Protein AF-A6HJ98-F1 (afdb_monomer_lite)

Radius of gyration: 15.96 Å; chains: 1; bounding box: 40×36×45 Å

Secondary structure (DSSP, 8-state):
--------GGGG-GGGGS--SSHHHHHHHHHHHHHHHHHHHHHHT--EEEHHHHHHSTTTEEGGGTEE--HHHHHHHHHHHHHTTSEEESSTTS-EEEE-SS-HHHHHHHHHHHHS---

Organism: Rattus norvegicus (NCBI:txid10116)

Structure (mmCIF, N/CA/C/O backbone):
data_AF-A6HJ98-F1
#
_entry.id   AF-A6HJ98-F1
#
loop_
_atom_site.group_PDB
_atom_site.id
_atom_site.type_symbol
_atom_site.label_atom_id
_atom_site.label_alt_id
_atom_site.label_comp_id
_atom_site.label_asym_id
_atom_site.label_entity_id
_atom_site.label_seq_id
_atom_site.pdbx_PDB_ins_code
_atom_site.Cartn_x
_atom_site.Cartn_y
_atom_site.Cartn_z
_atom_site.occupancy
_atom_sit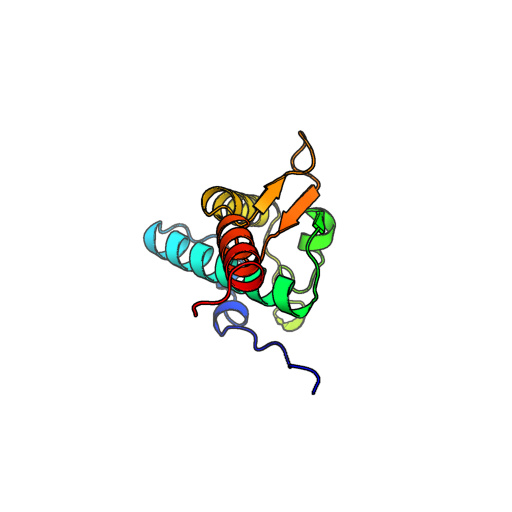e.B_iso_or_equiv
_atom_site.auth_seq_id
_atom_site.auth_comp_id
_atom_site.auth_asym_id
_atom_site.auth_atom_id
_atom_site.pdbx_PDB_model_num
ATOM 1 N N . MET A 1 1 ? 9.767 -6.964 23.685 1.00 38.12 1 MET A N 1
ATOM 2 C CA . MET A 1 1 ? 10.493 -7.342 22.454 1.00 38.12 1 MET A CA 1
ATOM 3 C C . MET A 1 1 ? 10.076 -6.370 21.366 1.00 38.12 1 MET A C 1
ATOM 5 O O . MET A 1 1 ? 8.897 -6.343 21.036 1.00 38.12 1 MET A O 1
ATOM 9 N N . ALA A 1 2 ? 10.977 -5.508 20.892 1.00 42.59 2 ALA A N 1
ATOM 10 C CA . ALA A 1 2 ? 10.683 -4.682 19.725 1.00 42.59 2 ALA A CA 1
ATOM 11 C C . ALA A 1 2 ? 10.488 -5.641 18.545 1.00 42.59 2 ALA A C 1
ATOM 13 O O . ALA A 1 2 ? 11.438 -6.309 18.148 1.00 42.59 2 ALA A O 1
ATOM 14 N N . MET A 1 3 ? 9.253 -5.802 18.065 1.00 51.41 3 MET A N 1
ATOM 15 C CA . MET A 1 3 ? 9.004 -6.624 16.885 1.00 51.41 3 MET A CA 1
ATOM 16 C C . MET A 1 3 ? 9.710 -5.943 15.717 1.00 51.41 3 MET A C 1
ATOM 18 O O . MET A 1 3 ? 9.320 -4.853 15.310 1.00 51.41 3 MET A O 1
ATOM 22 N N . SER A 1 4 ? 10.797 -6.530 15.231 1.00 66.88 4 SER A N 1
ATOM 23 C CA . SER A 1 4 ? 11.451 -6.080 14.011 1.00 66.88 4 SER A CA 1
ATOM 24 C C . SER A 1 4 ? 10.479 -6.284 12.855 1.00 66.88 4 SER A C 1
ATOM 26 O O . SER A 1 4 ? 10.004 -7.396 12.633 1.00 66.88 4 SER A O 1
ATOM 28 N N . PHE A 1 5 ? 10.151 -5.212 12.135 1.00 79.81 5 PHE A N 1
ATOM 29 C CA . PHE A 1 5 ? 9.351 -5.325 10.923 1.00 79.81 5 PHE A CA 1
ATOM 30 C C . PHE A 1 5 ? 10.151 -6.086 9.863 1.00 79.81 5 PHE A C 1
ATOM 32 O O . PHE A 1 5 ? 11.200 -5.612 9.418 1.00 79.81 5 PHE A O 1
ATOM 39 N N . GLU A 1 6 ? 9.669 -7.257 9.457 1.00 86.12 6 GLU A N 1
ATOM 40 C CA . GLU A 1 6 ? 10.261 -7.981 8.339 1.00 86.12 6 GLU A CA 1
ATOM 41 C C . GLU A 1 6 ? 9.726 -7.430 7.020 1.00 86.12 6 GLU A C 1
ATOM 43 O O . GLU A 1 6 ? 8.538 -7.522 6.705 1.00 86.12 6 GLU A O 1
ATOM 48 N N . TRP A 1 7 ? 10.628 -6.844 6.237 1.00 88.56 7 TRP A N 1
ATOM 49 C CA . TRP A 1 7 ? 10.297 -6.361 4.906 1.00 88.56 7 TRP A CA 1
ATOM 50 C C . TRP A 1 7 ? 10.124 -7.541 3.946 1.00 88.56 7 TRP A C 1
ATOM 52 O O . TRP A 1 7 ? 10.988 -8.421 3.898 1.00 88.56 7 TRP A O 1
ATOM 62 N N . PRO A 1 8 ? 9.060 -7.549 3.129 1.00 92.19 8 PRO A N 1
ATOM 63 C CA . PRO A 1 8 ? 8.860 -8.594 2.142 1.00 92.19 8 PRO A CA 1
ATOM 64 C C . PRO A 1 8 ? 9.953 -8.519 1.070 1.00 92.19 8 PRO A C 1
ATOM 66 O O . PRO A 1 8 ? 10.482 -7.444 0.769 1.00 92.19 8 PRO A O 1
ATOM 69 N N . TRP A 1 9 ? 10.284 -9.651 0.447 1.00 90.56 9 TRP A N 1
ATOM 70 C CA . TRP A 1 9 ? 11.344 -9.709 -0.566 1.00 90.56 9 TRP A CA 1
ATOM 71 C C . TRP A 1 9 ? 11.082 -8.758 -1.746 1.00 90.56 9 TRP A C 1
ATOM 73 O O . TRP A 1 9 ? 12.025 -8.203 -2.308 1.00 90.56 9 TRP A O 1
ATOM 83 N N . GLN A 1 10 ? 9.810 -8.496 -2.072 1.00 91.94 10 GLN A N 1
ATOM 84 C CA . GLN A 1 10 ? 9.393 -7.549 -3.107 1.00 91.94 10 GLN A CA 1
ATOM 85 C C . GLN A 1 10 ? 9.899 -6.130 -2.825 1.00 91.94 10 GLN A C 1
ATOM 87 O O . GLN A 1 10 ? 10.278 -5.423 -3.751 1.00 91.94 10 GLN A O 1
ATOM 92 N N . TYR A 1 11 ? 10.003 -5.722 -1.557 1.00 91.25 11 TYR A N 1
ATOM 93 C CA . TYR A 1 11 ? 10.551 -4.413 -1.188 1.00 91.25 11 TYR A CA 1
ATOM 94 C C . TYR A 1 11 ? 12.047 -4.284 -1.527 1.00 91.25 11 TYR A C 1
ATOM 96 O O . TYR A 1 11 ? 12.566 -3.177 -1.669 1.00 91.25 11 TYR A O 1
ATOM 104 N N . ARG A 1 12 ? 12.750 -5.413 -1.691 1.00 91.00 12 ARG A N 1
ATOM 105 C CA . ARG A 1 12 ? 14.146 -5.466 -2.149 1.00 91.00 12 ARG A CA 1
ATOM 106 C C . ARG A 1 12 ? 14.277 -5.515 -3.675 1.00 91.00 12 ARG A C 1
ATOM 108 O O . ARG A 1 12 ? 15.392 -5.459 -4.185 1.00 91.00 12 ARG A O 1
ATOM 115 N N . PHE A 1 13 ? 13.164 -5.632 -4.397 1.00 90.94 13 PHE A N 1
ATOM 116 C CA . PHE A 1 13 ? 13.130 -5.820 -5.840 1.00 90.94 13 PHE A CA 1
ATOM 117 C C . PHE A 1 13 ? 12.891 -4.474 -6.546 1.00 90.94 13 PHE A C 1
ATOM 119 O O . PHE A 1 13 ? 11.796 -3.924 -6.437 1.00 90.94 13 PHE A O 1
ATOM 126 N N . PRO A 1 14 ? 13.863 -3.913 -7.293 1.00 89.25 14 PRO A N 1
ATOM 127 C CA . PRO A 1 14 ? 13.723 -2.573 -7.876 1.00 89.25 14 PRO A CA 1
ATOM 128 C C . PRO A 1 14 ? 12.473 -2.368 -8.756 1.00 89.25 14 PRO A C 1
ATOM 130 O O . PRO A 1 14 ? 11.837 -1.319 -8.619 1.00 89.25 14 PRO A O 1
ATOM 133 N N . PRO A 1 15 ? 12.043 -3.343 -9.590 1.00 90.69 15 PRO A N 1
ATOM 134 C CA . PRO A 1 15 ? 10.815 -3.210 -10.378 1.00 90.69 15 PRO A CA 1
ATOM 135 C C . PRO A 1 15 ? 9.535 -3.093 -9.541 1.00 90.69 15 PRO A C 1
ATOM 137 O O . PRO A 1 15 ? 8.519 -2.638 -10.054 1.00 90.69 15 PRO A O 1
ATOM 140 N N . PHE A 1 16 ? 9.560 -3.447 -8.252 1.00 92.62 16 PHE A N 1
ATOM 141 C CA . PHE A 1 16 ? 8.404 -3.310 -7.363 1.00 92.62 16 PHE A CA 1
ATOM 142 C C . PHE A 1 16 ? 7.976 -1.849 -7.150 1.00 92.62 16 PHE A C 1
ATOM 144 O O . PHE A 1 16 ? 6.791 -1.584 -6.941 1.00 92.62 16 PHE A O 1
ATOM 151 N N . PHE A 1 17 ? 8.914 -0.904 -7.279 1.00 92.06 17 PHE A N 1
ATOM 152 C CA . PHE A 1 17 ? 8.672 0.543 -7.194 1.00 92.06 17 PHE A CA 1
ATOM 153 C C . PHE A 1 17 ? 8.280 1.172 -8.540 1.00 92.06 17 PHE A C 1
ATOM 155 O O . PHE A 1 17 ? 8.186 2.390 -8.651 1.00 92.06 17 PHE A O 1
ATOM 162 N N . THR A 1 18 ? 8.077 0.365 -9.583 1.00 91.44 18 THR A N 1
ATOM 163 C CA . THR A 1 18 ? 7.628 0.823 -10.904 1.00 91.44 18 THR A CA 1
ATOM 164 C C . THR A 1 18 ? 6.348 0.091 -11.271 1.00 91.44 18 THR A C 1
ATOM 166 O O . THR A 1 18 ? 6.294 -1.137 -11.183 1.00 91.44 18 THR A O 1
ATOM 169 N N . LEU A 1 19 ? 5.306 0.819 -11.669 1.00 90.88 19 LEU A N 1
ATOM 170 C CA . LEU A 1 19 ? 4.037 0.207 -12.048 1.00 90.88 19 LEU A CA 1
ATOM 171 C C . LEU A 1 19 ? 4.235 -0.729 -13.245 1.00 90.88 19 LEU A C 1
ATOM 173 O O . LEU A 1 19 ? 4.722 -0.313 -14.296 1.00 90.88 19 LEU A O 1
ATOM 177 N N . GLN A 1 20 ? 3.872 -1.999 -13.081 1.00 91.75 20 GLN A N 1
ATOM 178 C CA . GLN A 1 20 ? 4.068 -2.993 -14.132 1.00 91.75 20 GLN A CA 1
ATOM 179 C C . GLN A 1 20 ? 3.028 -2.814 -15.257 1.00 91.75 20 GLN A C 1
ATOM 181 O O . GLN A 1 20 ? 1.846 -2.616 -14.961 1.00 91.75 20 GLN A O 1
ATOM 186 N N . PRO A 1 21 ? 3.427 -2.900 -16.543 1.00 92.62 21 PRO A N 1
ATOM 187 C CA . PRO A 1 21 ? 2.506 -2.724 -17.669 1.00 92.62 21 PRO A CA 1
ATOM 188 C C . PRO A 1 21 ? 1.569 -3.926 -17.850 1.00 92.62 21 PRO A C 1
ATOM 190 O O . PRO A 1 21 ? 0.420 -3.771 -18.253 1.00 92.62 21 PRO A O 1
ATOM 193 N N . ASN A 1 22 ? 2.050 -5.130 -17.526 1.00 94.75 22 ASN A N 1
ATOM 194 C CA . ASN A 1 22 ? 1.258 -6.351 -17.587 1.00 94.75 22 ASN A CA 1
ATOM 195 C C . ASN A 1 22 ? 0.209 -6.361 -16.460 1.00 94.75 22 ASN A C 1
ATOM 197 O O . ASN A 1 22 ? 0.550 -6.174 -15.291 1.00 94.75 22 ASN A O 1
ATOM 201 N N . VAL A 1 23 ? -1.056 -6.610 -16.814 1.00 92.88 23 VAL A N 1
ATOM 202 C CA . VAL A 1 23 ? -2.197 -6.570 -15.888 1.00 92.88 23 VAL A CA 1
ATOM 203 C C . VAL A 1 23 ? -2.080 -7.612 -14.774 1.00 92.88 23 VAL A C 1
ATOM 205 O O . VAL A 1 23 ? -2.275 -7.255 -13.612 1.00 92.88 23 VAL A O 1
ATOM 208 N N . ASP A 1 24 ? -1.709 -8.854 -15.086 1.00 94.25 24 ASP A N 1
ATOM 209 C CA . ASP A 1 24 ? -1.557 -9.930 -14.098 1.00 94.25 24 ASP A CA 1
ATOM 210 C C . ASP A 1 24 ? -0.435 -9.617 -13.103 1.00 94.25 24 ASP A C 1
ATOM 212 O O . ASP A 1 24 ? -0.590 -9.753 -11.884 1.00 94.25 24 ASP A O 1
ATOM 216 N N . THR A 1 25 ? 0.705 -9.140 -13.609 1.00 93.88 25 THR A N 1
ATOM 217 C CA . THR A 1 25 ? 1.840 -8.741 -12.767 1.00 93.88 25 THR A CA 1
ATOM 218 C C . THR A 1 25 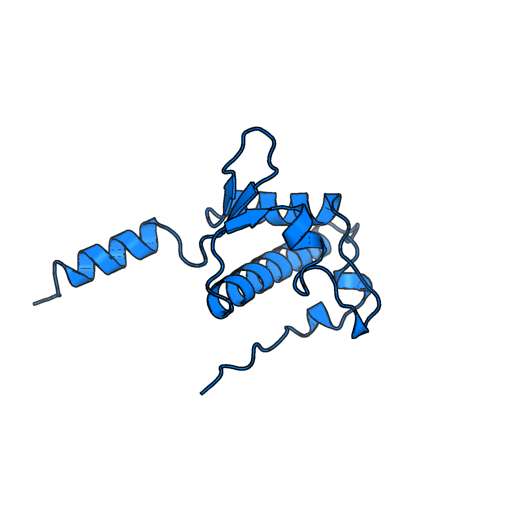? 1.486 -7.527 -11.915 1.00 93.88 25 THR A C 1
ATOM 220 O O . THR A 1 25 ? 1.816 -7.492 -10.728 1.00 93.88 25 THR A O 1
ATOM 223 N N . ARG A 1 26 ? 0.766 -6.552 -12.481 1.00 93.62 26 ARG A N 1
ATOM 224 C 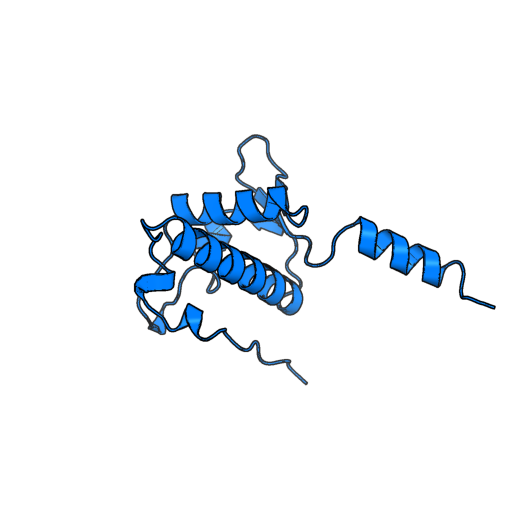CA . ARG A 1 26 ? 0.294 -5.363 -11.766 1.00 93.62 26 ARG A CA 1
ATOM 225 C C . ARG A 1 26 ? -0.671 -5.730 -10.645 1.00 93.62 26 ARG A C 1
ATOM 227 O O . ARG A 1 26 ? -0.534 -5.203 -9.548 1.00 93.62 26 ARG A O 1
ATOM 234 N N . GLN A 1 27 ? -1.599 -6.660 -10.862 1.00 93.38 27 GLN A N 1
ATOM 235 C CA . GLN A 1 27 ? -2.493 -7.133 -9.799 1.00 93.38 27 GLN A CA 1
ATOM 236 C C . GLN A 1 27 ? -1.713 -7.773 -8.644 1.00 93.38 27 GLN A C 1
ATOM 238 O O . GLN A 1 27 ? -1.952 -7.443 -7.481 1.00 93.38 27 GLN A O 1
ATOM 243 N N . LYS A 1 28 ? -0.729 -8.629 -8.949 1.00 93.94 28 LYS A N 1
ATOM 244 C CA . LYS A 1 28 ? 0.152 -9.232 -7.932 1.00 93.94 28 LYS A CA 1
ATOM 245 C C . LYS A 1 28 ? 0.970 -8.174 -7.186 1.00 93.94 28 LYS A C 1
ATOM 247 O O . LYS A 1 28 ? 1.088 -8.238 -5.964 1.00 93.94 28 LYS A O 1
ATOM 252 N N . GLN A 1 29 ? 1.491 -7.182 -7.907 1.00 93.94 29 GLN A N 1
ATOM 253 C CA . GLN A 1 29 ? 2.213 -6.045 -7.337 1.00 93.94 29 GLN A CA 1
ATOM 254 C C . GLN A 1 29 ? 1.324 -5.246 -6.373 1.00 93.94 29 GLN A C 1
ATOM 256 O O . GLN A 1 29 ? 1.726 -5.001 -5.238 1.00 93.94 29 GLN A O 1
ATOM 261 N N . LEU A 1 30 ? 0.110 -4.880 -6.789 1.00 93.75 30 LEU A N 1
ATOM 262 C CA . LEU A 1 30 ? -0.842 -4.126 -5.968 1.00 93.75 30 LEU A CA 1
ATOM 263 C C . LEU A 1 30 ? -1.284 -4.921 -4.735 1.00 93.75 30 LEU A C 1
ATOM 265 O O . LEU A 1 30 ? -1.378 -4.361 -3.644 1.00 93.75 30 LEU A O 1
ATOM 269 N N . ALA A 1 31 ? -1.494 -6.233 -4.869 1.00 93.31 31 ALA A N 1
ATOM 270 C CA . ALA A 1 31 ? -1.801 -7.101 -3.736 1.00 93.31 31 ALA A CA 1
ATOM 271 C C . ALA A 1 31 ? -0.658 -7.134 -2.707 1.00 93.31 31 ALA A C 1
ATOM 273 O O . ALA A 1 31 ? -0.916 -7.013 -1.506 1.00 93.31 31 ALA A O 1
ATOM 274 N N . ALA A 1 32 ? 0.592 -7.234 -3.169 1.00 94.31 32 ALA A N 1
ATOM 275 C CA . ALA A 1 32 ? 1.769 -7.178 -2.306 1.00 94.31 32 ALA A CA 1
ATOM 276 C C . ALA A 1 32 ? 1.916 -5.806 -1.625 1.00 94.31 32 ALA A C 1
ATOM 278 O O . ALA A 1 32 ? 2.166 -5.757 -0.421 1.00 94.31 32 ALA A O 1
ATOM 279 N N . TRP A 1 33 ? 1.679 -4.705 -2.347 1.00 94.50 33 TRP A N 1
ATOM 280 C CA . TRP A 1 33 ? 1.642 -3.359 -1.765 1.00 94.50 33 TRP A CA 1
ATOM 281 C C . TRP A 1 33 ? 0.569 -3.225 -0.687 1.00 94.50 33 TRP A C 1
ATOM 283 O O . TRP A 1 33 ? 0.875 -2.773 0.410 1.00 94.50 33 TRP A O 1
ATOM 293 N N . CYS A 1 34 ? -0.659 -3.680 -0.949 1.00 92.69 34 CYS A N 1
ATOM 294 C CA . CYS A 1 34 ? -1.732 -3.658 0.047 1.00 92.69 34 CYS A CA 1
ATOM 295 C C . CYS A 1 34 ? -1.314 -4.387 1.332 1.00 92.69 34 CYS A C 1
ATOM 297 O O . CYS A 1 34 ? -1.484 -3.860 2.428 1.00 92.69 34 CYS A O 1
ATOM 299 N N . SER A 1 35 ? -0.742 -5.590 1.205 1.00 92.00 35 SER A N 1
ATOM 300 C CA . SER A 1 35 ? -0.289 -6.365 2.364 1.00 92.00 35 SER A CA 1
ATOM 301 C C . SER A 1 35 ? 0.843 -5.669 3.121 1.00 92.00 35 SER A C 1
ATOM 303 O O . SER A 1 35 ? 0.849 -5.682 4.350 1.00 92.00 35 SER A O 1
ATOM 305 N N . LEU A 1 36 ? 1.794 -5.067 2.402 1.00 92.62 36 LEU A N 1
ATOM 306 C CA . LEU A 1 36 ? 2.916 -4.337 2.988 1.00 92.62 36 LEU A CA 1
ATOM 307 C C . LEU A 1 36 ? 2.429 -3.126 3.792 1.00 92.62 36 LEU A C 1
ATOM 309 O O . LEU A 1 36 ? 2.812 -2.967 4.950 1.00 92.62 36 LEU A O 1
ATOM 313 N N . VAL A 1 37 ? 1.545 -2.321 3.200 1.00 91.56 37 VAL A N 1
ATOM 314 C CA . VAL A 1 37 ? 0.959 -1.131 3.828 1.00 91.56 37 VAL A CA 1
ATOM 315 C C . VAL A 1 37 ? 0.232 -1.502 5.123 1.00 91.56 37 VAL A C 1
ATOM 317 O O . VAL A 1 37 ? 0.501 -0.912 6.166 1.00 91.56 37 VAL A O 1
ATOM 320 N N . LEU A 1 38 ? -0.630 -2.524 5.098 1.00 90.00 38 LEU A N 1
ATOM 321 C CA . LEU A 1 38 ? -1.388 -2.944 6.284 1.00 90.00 38 LEU A CA 1
ATOM 322 C C . LEU A 1 38 ? -0.479 -3.449 7.410 1.00 90.00 38 LEU A C 1
ATOM 324 O O . LEU A 1 38 ? -0.667 -3.075 8.571 1.00 90.00 38 LEU A O 1
ATOM 328 N N . SER A 1 39 ? 0.525 -4.266 7.080 1.00 89.69 39 SER A N 1
ATOM 329 C CA . SER A 1 39 ? 1.495 -4.762 8.061 1.00 89.69 39 SER A CA 1
ATOM 330 C C . SER A 1 39 ? 2.331 -3.629 8.659 1.00 89.69 39 SER A C 1
ATOM 332 O O . SER A 1 39 ? 2.567 -3.619 9.869 1.00 89.69 39 SER A O 1
ATOM 334 N N . PHE A 1 40 ? 2.744 -2.657 7.841 1.00 89.94 40 PHE A N 1
ATOM 335 C CA . PHE A 1 40 ? 3.513 -1.498 8.291 1.00 89.94 40 PHE A CA 1
ATOM 336 C C . PHE A 1 40 ? 2.685 -0.607 9.229 1.00 89.94 40 PHE A C 1
ATOM 338 O O . PHE A 1 40 ? 3.117 -0.317 10.347 1.00 89.94 40 PHE A O 1
ATOM 345 N N . CYS A 1 41 ? 1.457 -0.253 8.835 1.00 88.50 41 CYS A N 1
ATOM 346 C CA . CYS A 1 41 ? 0.538 0.535 9.661 1.00 88.50 41 CYS A CA 1
ATOM 347 C C . CYS A 1 41 ? 0.218 -0.154 10.994 1.00 88.50 41 CYS A C 1
ATOM 349 O O . CYS A 1 41 ? 0.189 0.500 12.039 1.00 88.50 41 CYS A O 1
ATOM 351 N N . ARG A 1 42 ? 0.045 -1.485 10.987 1.00 86.81 42 ARG A N 1
ATOM 352 C CA . ARG A 1 42 ? -0.168 -2.278 12.207 1.00 86.81 42 ARG A CA 1
ATOM 353 C C . ARG A 1 42 ? 1.004 -2.159 13.180 1.00 86.81 42 ARG A C 1
ATOM 355 O O . ARG A 1 42 ? 0.775 -2.029 14.381 1.00 86.81 42 ARG A O 1
ATOM 362 N N . LEU A 1 43 ? 2.239 -2.220 12.684 1.00 86.69 43 LEU A N 1
ATOM 363 C CA . LEU A 1 43 ? 3.429 -2.163 13.533 1.00 86.69 43 LEU A CA 1
ATOM 364 C C . LEU A 1 43 ? 3.678 -0.758 14.083 1.00 86.69 43 LEU A C 1
ATOM 366 O O . LEU A 1 43 ? 3.948 -0.602 15.273 1.00 86.69 43 LEU A O 1
ATOM 370 N N . HIS A 1 44 ? 3.540 0.262 13.238 1.00 84.62 44 HIS A N 1
ATOM 371 C CA . HIS A 1 44 ? 3.764 1.654 13.625 1.00 84.62 44 HIS A CA 1
ATOM 372 C C . HIS A 1 44 ? 2.589 2.272 14.401 1.00 84.62 44 HIS A C 1
ATOM 374 O O . HIS A 1 44 ? 2.713 3.393 14.885 1.00 84.62 44 HIS A O 1
ATOM 380 N N . LYS A 1 45 ? 1.462 1.554 14.543 1.00 81.88 45 LYS A N 1
ATOM 381 C CA . LYS A 1 45 ? 0.204 2.045 15.142 1.00 81.88 45 LYS A CA 1
ATOM 382 C C . LYS A 1 45 ? -0.292 3.353 14.510 1.00 81.88 45 LYS A C 1
ATOM 384 O O . LYS A 1 45 ? -0.983 4.136 15.154 1.00 81.88 45 LYS A O 1
ATOM 389 N N . GLN A 1 46 ? 0.066 3.584 13.250 1.00 81.38 46 GLN A N 1
ATOM 390 C CA . GLN A 1 46 ? -0.336 4.759 12.490 1.00 81.38 46 GLN A CA 1
ATOM 391 C C . GLN A 1 46 ? -1.582 4.411 11.687 1.00 81.38 46 GLN A C 1
ATOM 393 O O . GLN A 1 46 ? -1.533 3.580 10.779 1.00 81.38 46 GLN A O 1
ATOM 398 N N . SER A 1 47 ? -2.698 5.033 12.051 1.00 83.12 47 SER A N 1
ATOM 399 C CA . SER A 1 47 ? -3.977 4.866 11.367 1.00 83.12 47 SER A CA 1
ATOM 400 C C . SER A 1 47 ? -4.258 5.985 10.375 1.00 83.12 47 SER A C 1
ATOM 402 O O . SER A 1 47 ? -4.935 5.731 9.399 1.00 83.12 47 SER A O 1
ATOM 404 N N . SER A 1 48 ? -3.749 7.200 10.564 1.00 87.50 48 SER A N 1
ATOM 405 C CA . SER A 1 48 ? -4.016 8.339 9.675 1.00 87.50 48 SER A CA 1
ATOM 406 C C . SER A 1 48 ? -2.721 8.953 9.162 1.00 87.50 48 SER A C 1
ATOM 408 O O . SER A 1 48 ? -1.790 9.135 9.946 1.00 87.50 48 SER A O 1
ATOM 410 N N . MET A 1 49 ? -2.669 9.290 7.875 1.00 89.88 49 MET A N 1
ATOM 411 C CA . MET A 1 49 ? -1.559 10.039 7.274 1.00 89.88 49 MET A CA 1
ATOM 412 C C . MET A 1 49 ? -2.005 10.741 5.987 1.00 89.88 49 MET A C 1
ATOM 414 O O . MET A 1 49 ? -3.042 10.409 5.400 1.00 89.88 49 MET A O 1
ATOM 418 N N . THR A 1 50 ? -1.214 11.706 5.537 1.00 90.38 50 THR A N 1
ATOM 419 C CA . THR A 1 50 ? -1.393 12.349 4.231 1.00 90.38 50 THR A CA 1
ATOM 420 C C . THR A 1 50 ? -0.629 11.615 3.129 1.00 90.38 50 THR A C 1
ATOM 422 O O . THR A 1 50 ? 0.341 10.897 3.380 1.00 90.38 50 THR A O 1
ATOM 425 N N . VAL A 1 51 ? -1.034 11.809 1.870 1.00 89.19 51 VAL A N 1
ATOM 426 C CA . VAL A 1 51 ? -0.330 11.238 0.704 1.00 89.19 51 VAL A CA 1
ATOM 427 C C . VAL A 1 51 ? 1.119 11.731 0.623 1.00 89.19 51 VAL A C 1
ATOM 429 O O . VAL A 1 51 ? 2.004 10.956 0.267 1.00 89.19 51 VAL A O 1
ATOM 432 N N . MET A 1 52 ? 1.381 12.988 0.995 1.00 88.06 52 MET A N 1
ATOM 433 C CA . MET A 1 52 ? 2.734 13.555 0.996 1.00 88.06 52 MET A CA 1
ATOM 434 C C . MET A 1 52 ? 3.617 12.925 2.079 1.00 88.06 52 MET A C 1
ATOM 436 O O . MET A 1 52 ? 4.738 12.514 1.787 1.00 88.06 52 MET A O 1
ATOM 440 N N . GLU A 1 53 ? 3.104 12.774 3.303 1.00 89.12 53 GLU A N 1
ATOM 441 C CA . GLU A 1 53 ? 3.827 12.079 4.379 1.00 89.12 53 GLU A CA 1
ATOM 442 C C . GLU A 1 53 ? 4.091 10.614 4.024 1.00 89.12 53 GLU A C 1
ATOM 444 O O . GLU A 1 53 ? 5.177 10.091 4.275 1.00 89.12 53 GLU A O 1
ATOM 449 N N . ALA A 1 54 ? 3.119 9.948 3.395 1.00 88.31 54 ALA A N 1
ATOM 450 C CA . ALA A 1 54 ? 3.277 8.577 2.939 1.00 88.31 54 ALA A CA 1
ATOM 451 C C . ALA A 1 54 ? 4.381 8.461 1.876 1.00 88.31 54 ALA A C 1
ATOM 453 O O . ALA A 1 54 ? 5.180 7.529 1.925 1.00 88.31 54 ALA A O 1
ATOM 454 N N . GLN A 1 55 ? 4.463 9.405 0.937 1.00 89.38 55 GLN A N 1
ATOM 455 C CA . GLN A 1 55 ? 5.482 9.396 -0.113 1.00 89.38 55 GLN A CA 1
ATOM 456 C C . GLN A 1 55 ? 6.909 9.480 0.449 1.00 89.38 55 GLN A C 1
ATOM 458 O O . GLN A 1 55 ? 7.797 8.781 -0.039 1.00 89.38 55 GLN A O 1
ATOM 463 N N . GLU A 1 56 ? 7.125 10.307 1.472 1.00 88.50 56 GLU A N 1
ATOM 464 C CA . GLU A 1 56 ? 8.434 10.458 2.120 1.00 88.50 56 GLU A CA 1
ATOM 465 C C . GLU A 1 56 ? 8.722 9.350 3.150 1.00 88.50 56 GLU A C 1
ATOM 467 O O . GLU A 1 56 ? 9.868 9.144 3.556 1.00 88.50 56 GLU A O 1
ATOM 472 N N . SER A 1 57 ? 7.699 8.589 3.546 1.00 88.69 57 SER A N 1
ATOM 473 C CA . SER A 1 57 ? 7.829 7.459 4.463 1.00 88.69 57 SER A CA 1
ATOM 474 C C . SER A 1 57 ? 8.683 6.330 3.868 1.00 88.69 57 SER A C 1
ATOM 476 O O . SER A 1 57 ? 8.597 6.044 2.665 1.00 88.69 57 SER A O 1
ATOM 478 N N . PRO A 1 58 ? 9.432 5.577 4.706 1.00 90.19 58 PRO A N 1
ATOM 479 C CA . PRO A 1 58 ? 10.135 4.370 4.269 1.00 90.19 58 PRO A CA 1
ATOM 480 C C . PRO A 1 58 ? 9.212 3.328 3.621 1.00 90.19 58 PRO A C 1
ATOM 482 O O . PRO A 1 58 ? 9.686 2.431 2.930 1.00 90.19 58 PRO A O 1
ATOM 485 N N . LEU A 1 59 ? 7.895 3.436 3.813 1.00 89.62 59 LEU A N 1
ATOM 486 C CA . LEU A 1 59 ? 6.908 2.583 3.164 1.00 89.62 59 LEU A CA 1
ATOM 487 C C . LEU A 1 59 ? 6.989 2.651 1.629 1.00 89.62 59 LEU A C 1
ATOM 489 O O . LEU A 1 59 ? 7.063 1.608 0.983 1.00 89.62 59 LEU A O 1
ATOM 493 N N . PHE A 1 60 ? 7.012 3.857 1.053 1.00 92.06 60 PHE A N 1
ATOM 494 C CA . PHE A 1 60 ? 7.035 4.070 -0.401 1.00 92.06 60 PHE A CA 1
ATOM 495 C C . PHE A 1 60 ? 8.391 4.567 -0.923 1.00 92.06 60 PHE A C 1
ATOM 497 O O . PHE A 1 60 ? 8.624 4.532 -2.135 1.00 92.06 60 PHE A O 1
ATOM 504 N N . ASN A 1 61 ? 9.302 4.960 -0.029 1.00 92.12 61 ASN A N 1
ATOM 505 C CA . ASN A 1 61 ? 10.657 5.392 -0.352 1.00 92.12 61 ASN A CA 1
ATOM 506 C C . ASN A 1 61 ? 11.708 4.448 0.249 1.00 92.12 61 ASN A C 1
ATOM 508 O O . ASN A 1 61 ? 11.988 4.466 1.448 1.00 92.12 61 ASN A O 1
ATOM 512 N N . ASN A 1 62 ? 12.343 3.640 -0.598 1.00 91.81 62 ASN A N 1
ATOM 513 C CA . ASN A 1 62 ? 13.473 2.815 -0.200 1.00 91.81 62 ASN A CA 1
ATOM 514 C C . ASN A 1 62 ? 14.793 3.528 -0.512 1.00 91.81 62 ASN A C 1
ATOM 516 O O . ASN A 1 62 ? 15.361 3.391 -1.601 1.00 91.81 62 ASN A O 1
ATOM 520 N N . VAL A 1 63 ? 15.319 4.231 0.493 1.00 88.88 63 VAL A N 1
ATOM 521 C CA . VAL A 1 63 ? 16.589 4.971 0.409 1.00 88.88 63 VAL A CA 1
ATOM 522 C C . VAL A 1 63 ? 17.776 4.049 0.100 1.00 88.88 63 VAL A C 1
ATOM 524 O O . VAL A 1 63 ? 18.668 4.432 -0.650 1.00 88.88 63 VAL A O 1
ATOM 527 N N . LYS A 1 64 ? 17.773 2.803 0.602 1.00 87.88 64 LYS A N 1
ATOM 528 C CA . LYS A 1 64 ? 18.864 1.836 0.365 1.00 87.88 64 LYS A CA 1
ATOM 529 C C . LYS A 1 64 ? 18.937 1.373 -1.090 1.00 87.88 64 LYS A C 1
ATOM 531 O O . LYS A 1 64 ? 20.024 1.084 -1.574 1.00 87.88 64 LYS A O 1
ATOM 536 N N . LEU A 1 65 ? 17.795 1.289 -1.773 1.00 87.94 65 LEU A N 1
ATOM 537 C CA . LEU A 1 65 ? 17.728 0.960 -3.202 1.00 87.94 65 LEU A CA 1
ATOM 538 C C . LEU A 1 65 ? 17.707 2.195 -4.104 1.00 87.94 65 LEU A C 1
ATOM 540 O O . LEU A 1 65 ? 17.710 2.034 -5.322 1.00 87.94 65 LEU A O 1
ATOM 544 N N . GLN A 1 66 ? 17.635 3.400 -3.527 1.00 89.31 66 GLN A N 1
ATOM 545 C CA . GLN A 1 66 ? 17.405 4.652 -4.252 1.00 89.31 66 GLN A CA 1
ATOM 546 C C . GLN A 1 66 ? 16.161 4.579 -5.154 1.00 89.31 66 GLN A C 1
ATOM 548 O O . GLN A 1 66 ? 16.151 5.054 -6.292 1.00 89.31 66 GLN A O 1
ATOM 553 N N . ARG A 1 67 ? 15.094 3.940 -4.660 1.00 91.56 67 ARG A N 1
ATOM 554 C CA . ARG A 1 67 ? 13.829 3.781 -5.386 1.00 91.56 67 ARG A CA 1
ATOM 555 C C . ARG A 1 67 ? 12.674 4.326 -4.565 1.00 91.56 67 ARG A C 1
ATOM 557 O O . ARG A 1 67 ? 12.538 4.005 -3.390 1.00 91.56 67 ARG A O 1
ATOM 564 N N . LYS A 1 68 ? 11.822 5.108 -5.225 1.00 92.69 68 LYS A N 1
ATOM 565 C CA . LYS A 1 68 ? 10.595 5.672 -4.664 1.00 92.69 68 LYS A CA 1
ATOM 566 C C . LYS A 1 68 ? 9.416 5.367 -5.575 1.00 92.69 68 LYS A C 1
ATOM 568 O O . LYS A 1 68 ? 9.566 5.414 -6.798 1.00 92.69 68 LYS A O 1
ATOM 573 N N . LEU A 1 69 ? 8.269 5.050 -4.985 1.00 92.25 69 LEU A N 1
ATOM 574 C CA . LEU A 1 69 ? 7.026 4.884 -5.728 1.00 92.25 69 LEU A CA 1
ATOM 575 C C . LEU A 1 69 ? 6.490 6.283 -6.100 1.00 92.25 69 LEU A C 1
ATOM 577 O O . LEU A 1 69 ? 6.404 7.142 -5.221 1.00 92.25 69 LEU A O 1
ATOM 581 N N . PRO A 1 70 ? 6.148 6.558 -7.371 1.00 92.31 70 PRO A N 1
ATOM 582 C CA . PRO A 1 70 ? 5.585 7.851 -7.753 1.00 92.31 70 PRO A CA 1
ATOM 583 C C . PRO A 1 70 ? 4.180 8.038 -7.165 1.00 92.31 70 PRO A C 1
ATOM 585 O O . PRO A 1 70 ? 3.438 7.067 -6.996 1.00 92.31 70 PRO A O 1
ATOM 588 N N . VAL A 1 71 ? 3.790 9.292 -6.915 1.00 90.81 71 VAL A N 1
ATOM 589 C CA . VAL A 1 71 ? 2.504 9.649 -6.288 1.00 90.81 71 VAL A CA 1
ATOM 590 C C . VAL A 1 71 ? 1.292 9.043 -6.999 1.00 90.81 71 VAL A C 1
ATOM 592 O O . VAL A 1 71 ? 0.379 8.548 -6.346 1.00 90.81 71 VAL A O 1
ATOM 595 N N . GLU A 1 72 ? 1.313 8.985 -8.330 1.00 90.88 72 GLU A N 1
ATOM 596 C CA . GLU A 1 72 ? 0.243 8.381 -9.132 1.00 90.88 72 GLU A CA 1
ATOM 597 C C . GLU A 1 72 ? 0.066 6.891 -8.808 1.00 90.88 72 GLU A C 1
ATOM 599 O O . GLU A 1 72 ? -1.046 6.404 -8.623 1.00 90.88 72 GLU A O 1
ATOM 604 N N . SER A 1 73 ? 1.177 6.163 -8.662 1.00 91.69 73 SER A N 1
ATOM 605 C CA . SER A 1 73 ? 1.154 4.749 -8.275 1.00 91.69 73 SER A CA 1
ATOM 606 C C . SER A 1 73 ? 0.722 4.565 -6.821 1.00 91.69 73 SER A C 1
ATOM 608 O O . SER A 1 73 ? -0.003 3.616 -6.526 1.00 91.69 73 SER A O 1
ATOM 610 N N . ILE A 1 74 ? 1.111 5.480 -5.925 1.00 92.12 74 ILE A N 1
ATOM 611 C CA . ILE A 1 74 ? 0.641 5.483 -4.532 1.00 92.12 74 ILE A CA 1
ATOM 612 C C . ILE A 1 74 ? -0.884 5.639 -4.505 1.00 92.12 74 ILE A C 1
ATOM 614 O O . ILE A 1 74 ? -1.562 4.850 -3.852 1.00 92.12 74 ILE A O 1
ATOM 618 N N . GLN A 1 75 ? -1.445 6.587 -5.259 1.00 91.38 75 GLN A N 1
ATOM 619 C CA . GLN A 1 75 ? -2.896 6.781 -5.335 1.00 91.38 75 GLN A CA 1
ATOM 620 C C . GLN A 1 75 ? -3.628 5.532 -5.837 1.00 91.38 75 GLN A C 1
ATOM 622 O O . GLN A 1 75 ? -4.675 5.189 -5.289 1.00 91.38 75 GLN A O 1
ATOM 627 N N . ILE A 1 76 ? -3.067 4.809 -6.812 1.00 92.94 76 ILE A N 1
ATOM 628 C CA . ILE A 1 76 ? -3.628 3.529 -7.275 1.00 92.94 76 ILE A CA 1
ATOM 629 C C . ILE A 1 76 ? -3.634 2.497 -6.138 1.00 92.94 76 ILE A C 1
ATOM 631 O O . ILE A 1 76 ? -4.647 1.837 -5.919 1.00 92.94 76 ILE A O 1
ATOM 635 N N . VAL A 1 77 ? -2.537 2.370 -5.383 1.00 93.38 77 VAL A N 1
ATOM 636 C CA . VAL A 1 77 ? -2.463 1.458 -4.226 1.00 93.38 77 VAL A CA 1
ATOM 637 C C . VAL A 1 77 ? -3.494 1.830 -3.154 1.00 93.38 77 VAL A C 1
ATOM 639 O O . VAL A 1 77 ? -4.175 0.947 -2.631 1.00 93.38 77 VAL A O 1
ATOM 642 N N . LEU A 1 78 ? -3.637 3.120 -2.835 1.00 92.19 78 LEU A N 1
ATOM 643 C CA . LEU A 1 78 ? -4.607 3.602 -1.845 1.00 92.19 78 LEU A CA 1
ATOM 644 C C . LEU A 1 78 ? -6.051 3.364 -2.303 1.00 92.19 78 LEU A C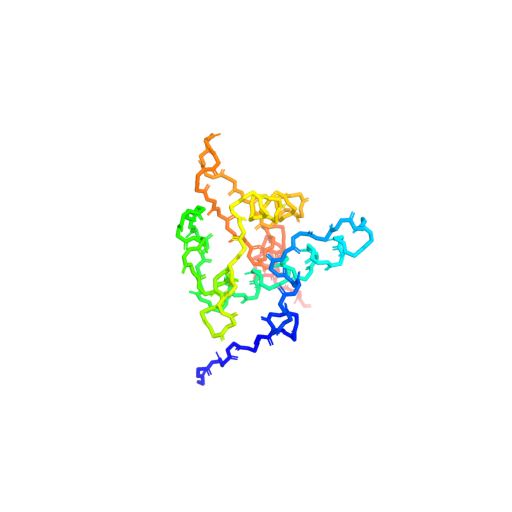 1
ATOM 646 O O . LEU A 1 78 ? -6.895 2.960 -1.505 1.00 92.19 78 LEU A O 1
ATOM 650 N N . GLU A 1 79 ? -6.338 3.541 -3.591 1.00 92.25 79 GLU A N 1
ATOM 651 C CA . GLU A 1 79 ? -7.654 3.249 -4.160 1.00 92.25 79 GLU A CA 1
ATOM 652 C C . GLU A 1 79 ? -7.974 1.745 -4.116 1.00 92.25 79 GLU A C 1
ATOM 654 O O . GLU A 1 79 ? -9.100 1.363 -3.797 1.00 92.25 79 GLU A O 1
ATOM 659 N N . GLU A 1 80 ? -6.992 0.870 -4.348 1.00 93.38 80 GLU A N 1
ATOM 660 C CA . GLU A 1 80 ? -7.165 -0.577 -4.160 1.00 93.38 80 GLU A CA 1
ATOM 661 C C . GLU A 1 80 ? -7.408 -0.949 -2.690 1.00 93.38 80 GLU A C 1
ATOM 663 O O . GLU A 1 80 ? -8.262 -1.790 -2.395 1.00 93.38 80 GLU A O 1
ATOM 668 N N . LEU A 1 81 ? -6.725 -0.298 -1.744 1.00 91.81 81 LEU A N 1
ATOM 669 C CA . LEU A 1 81 ? -6.998 -0.466 -0.312 1.00 91.81 81 LEU A CA 1
ATOM 670 C C . LEU A 1 81 ? -8.411 -0.003 0.063 1.00 91.81 81 LEU A C 1
ATOM 672 O O . LEU A 1 81 ? -9.080 -0.679 0.850 1.00 91.81 81 LEU A O 1
ATOM 676 N N . ARG A 1 82 ? -8.885 1.094 -0.541 1.00 91.56 82 ARG A N 1
ATOM 677 C CA . ARG A 1 82 ? -10.249 1.606 -0.365 1.00 91.56 82 ARG A CA 1
ATOM 678 C C . ARG A 1 82 ? -11.283 0.603 -0.866 1.00 91.56 82 ARG A C 1
ATOM 680 O O . ARG A 1 82 ? -12.225 0.290 -0.145 1.00 91.56 82 ARG A O 1
ATOM 687 N N . LYS A 1 83 ? -11.089 0.034 -2.063 1.00 91.12 83 LYS A N 1
ATOM 688 C CA . LYS A 1 83 ? -11.966 -1.018 -2.617 1.00 91.12 83 LYS A CA 1
ATOM 689 C C . LYS A 1 83 ? -12.025 -2.263 -1.732 1.00 91.12 83 LYS A C 1
ATOM 691 O O . LYS A 1 83 ? -13.063 -2.910 -1.662 1.00 91.12 83 LYS A O 1
ATOM 696 N N . LYS A 1 84 ? -10.928 -2.592 -1.043 1.00 88.38 84 LYS A N 1
ATOM 697 C CA . LYS A 1 84 ? -10.874 -3.698 -0.074 1.00 88.38 84 LYS A CA 1
ATOM 698 C C . LYS A 1 84 ? -11.505 -3.369 1.287 1.00 88.38 84 LYS A C 1
ATOM 700 O O . LYS A 1 84 ? -11.592 -4.266 2.122 1.00 88.38 84 LYS A O 1
ATOM 705 N N . GLY A 1 85 ? -11.918 -2.121 1.519 1.00 88.06 85 GLY A N 1
ATOM 706 C CA . GLY A 1 85 ? -12.505 -1.662 2.782 1.00 88.06 85 GLY A CA 1
ATOM 707 C C . GLY A 1 85 ? -11.487 -1.394 3.894 1.00 88.06 85 GLY A C 1
ATOM 708 O O . GLY A 1 85 ? -11.867 -1.291 5.053 1.00 88.06 85 GLY A O 1
ATOM 709 N N . ASN A 1 86 ? -10.194 -1.294 3.567 1.00 89.25 86 ASN A N 1
ATOM 710 C CA . ASN A 1 86 ? -9.136 -1.041 4.555 1.00 89.25 86 ASN A CA 1
ATOM 711 C C . ASN A 1 86 ? -8.659 0.418 4.567 1.00 89.25 86 ASN A C 1
ATOM 713 O O . ASN A 1 86 ? -7.730 0.746 5.304 1.00 89.25 86 ASN A O 1
ATOM 717 N N . LEU A 1 87 ? -9.236 1.282 3.729 1.00 92.75 87 LEU A N 1
ATOM 718 C CA . LEU A 1 87 ? -8.880 2.693 3.657 1.00 92.75 87 LEU A CA 1
ATOM 719 C C . LEU A 1 87 ? -10.122 3.562 3.488 1.00 92.75 87 LEU A C 1
ATOM 721 O O . LEU A 1 87 ? -10.991 3.253 2.672 1.00 92.75 87 LEU A O 1
ATOM 725 N N . GLU A 1 88 ? -10.149 4.677 4.209 1.00 90.94 88 GLU A N 1
ATOM 726 C CA . GLU A 1 88 ? -11.153 5.729 4.090 1.00 90.94 88 GLU A CA 1
ATOM 727 C C . GLU A 1 88 ? -10.473 7.077 3.829 1.00 90.94 88 GLU A C 1
ATOM 729 O O . GLU A 1 88 ? -9.459 7.405 4.443 1.00 90.94 88 GLU A O 1
ATOM 734 N N . TRP A 1 89 ? -11.004 7.860 2.892 1.00 91.50 89 TRP A N 1
ATOM 735 C CA . TRP A 1 89 ? -10.517 9.215 2.645 1.00 91.50 89 TRP A CA 1
ATOM 736 C C . TRP A 1 89 ? -11.172 10.171 3.637 1.00 91.50 89 TRP A C 1
ATOM 738 O O . TRP A 1 89 ? -12.395 10.216 3.723 1.00 91.50 89 TRP A O 1
ATOM 748 N N . LEU A 1 90 ? -10.359 10.951 4.347 1.00 88.44 90 LEU A N 1
ATOM 749 C CA . LEU A 1 90 ? -10.848 11.938 5.314 1.00 88.44 90 LEU A CA 1
ATOM 750 C C . LEU A 1 90 ? -11.250 13.253 4.629 1.00 88.44 90 LEU A C 1
ATOM 752 O O . LEU A 1 90 ? -12.118 13.972 5.113 1.00 88.44 90 LEU A O 1
ATOM 756 N N . ASP A 1 91 ? -10.654 13.533 3.467 1.00 88.12 91 ASP A N 1
ATOM 757 C CA . ASP A 1 91 ? -10.874 14.758 2.704 1.00 88.12 91 ASP A CA 1
ATOM 758 C C . ASP A 1 91 ? -11.522 14.484 1.344 1.00 88.12 91 ASP A C 1
ATOM 760 O O . ASP A 1 91 ? -11.167 13.534 0.640 1.00 88.12 91 ASP A O 1
ATOM 764 N N . LYS A 1 92 ? -12.367 15.419 0.886 1.00 80.75 92 LYS A N 1
ATOM 765 C CA . LYS A 1 92 ? -12.887 15.427 -0.498 1.00 80.75 92 LYS A CA 1
ATOM 766 C C . LYS A 1 92 ? -11.768 15.526 -1.542 1.00 80.75 92 LYS A C 1
ATOM 768 O O . LYS A 1 92 ? -11.902 14.992 -2.638 1.00 80.75 92 LYS A O 1
ATOM 773 N N . ASN A 1 93 ? -10.655 16.162 -1.173 1.00 83.06 93 ASN A N 1
ATOM 774 C CA . ASN A 1 93 ? -9.486 16.352 -2.030 1.00 83.06 93 ASN A CA 1
ATOM 775 C C . ASN A 1 93 ? -8.572 15.119 -2.102 1.00 83.06 93 ASN A C 1
ATOM 777 O O . ASN A 1 93 ? -7.553 15.174 -2.786 1.00 83.06 93 ASN A O 1
ATOM 781 N N . LYS A 1 94 ? -8.905 14.019 -1.405 1.00 83.88 94 LYS A N 1
ATOM 782 C CA . LYS A 1 94 ? -8.088 12.792 -1.345 1.00 83.88 94 LYS A CA 1
ATOM 783 C C . LYS A 1 94 ? -6.625 13.057 -0.943 1.00 83.88 94 LYS A C 1
ATOM 785 O O . LYS A 1 94 ? -5.695 12.436 -1.452 1.00 83.88 94 LYS A O 1
ATOM 790 N N . SER A 1 95 ? -6.428 14.010 -0.034 1.00 86.25 95 SER A N 1
ATOM 791 C CA . SER A 1 95 ? -5.127 14.398 0.524 1.00 86.25 95 SER A CA 1
ATOM 792 C C . SER A 1 95 ? -4.758 13.583 1.758 1.00 86.25 95 SER A C 1
ATOM 794 O O . SER A 1 95 ? -3.607 13.168 1.896 1.00 86.25 95 SER A O 1
ATOM 796 N N . SER A 1 96 ? -5.739 13.333 2.625 1.00 90.25 96 SER A N 1
ATOM 797 C CA . SER A 1 96 ? -5.567 12.619 3.891 1.00 90.25 96 SER A CA 1
ATOM 798 C C . SER A 1 96 ? -6.422 11.365 3.915 1.00 90.25 96 SER A C 1
ATOM 800 O O . SER A 1 96 ? -7.574 11.372 3.467 1.00 90.25 96 SER A O 1
ATOM 802 N N . PHE A 1 97 ? -5.869 10.286 4.455 1.00 91.31 97 PHE A N 1
ATOM 803 C CA . PHE A 1 97 ? -6.545 9.001 4.523 1.00 91.31 97 PHE A CA 1
ATOM 804 C C . PHE A 1 97 ? -6.345 8.319 5.873 1.00 91.31 97 PHE A C 1
ATOM 806 O O . PHE A 1 97 ? -5.351 8.522 6.574 1.00 91.31 97 PHE A O 1
ATOM 813 N N . LEU A 1 98 ? -7.315 7.479 6.207 1.00 91.19 98 LEU A N 1
ATOM 814 C CA . LEU A 1 98 ? -7.332 6.594 7.356 1.00 91.19 98 LEU A CA 1
ATOM 815 C C . LEU A 1 98 ? -7.148 5.152 6.868 1.00 91.19 98 LEU A C 1
ATOM 817 O O . LEU A 1 98 ? -7.961 4.649 6.099 1.00 91.19 98 LEU A O 1
ATOM 821 N N . ILE A 1 99 ? -6.094 4.481 7.322 1.00 90.75 99 ILE A N 1
ATOM 822 C CA . ILE A 1 99 ? -5.828 3.058 7.121 1.00 90.75 99 ILE A CA 1
ATOM 823 C C . ILE A 1 99 ? -6.325 2.264 8.322 1.00 90.75 99 ILE A C 1
ATOM 825 O O . ILE A 1 99 ? -5.952 2.498 9.474 1.00 90.75 99 ILE A O 1
ATOM 829 N N . MET A 1 100 ? -7.106 1.239 8.015 1.00 86.75 100 MET A N 1
ATOM 830 C CA . MET A 1 100 ? -7.646 0.278 8.958 1.00 86.75 100 MET A CA 1
ATOM 831 C C . MET A 1 100 ? -6.966 -1.070 8.716 1.00 86.75 100 MET A C 1
AT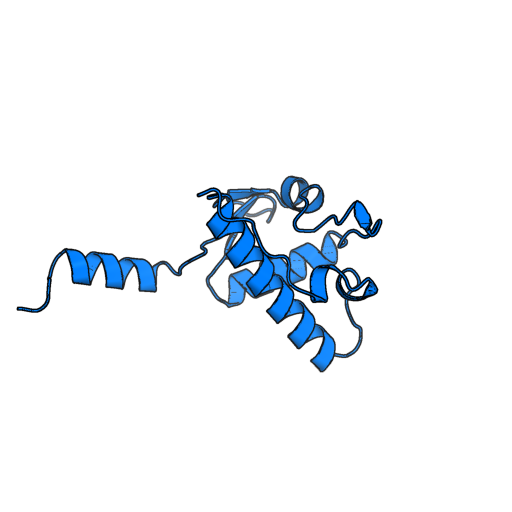OM 833 O O . MET A 1 100 ? -7.267 -1.780 7.762 1.00 86.75 100 MET A O 1
ATOM 837 N N . TRP A 1 101 ? -6.022 -1.437 9.588 1.00 81.50 101 TRP A N 1
ATOM 838 C CA . TRP A 1 101 ? -5.308 -2.724 9.501 1.00 81.50 101 TRP A CA 1
ATOM 839 C C . TRP A 1 101 ? -6.205 -3.938 9.798 1.00 81.50 101 TRP A C 1
ATOM 841 O O . TRP A 1 101 ? -5.850 -5.073 9.484 1.00 81.50 101 TRP A O 1
ATOM 851 N N . ARG A 1 102 ? -7.357 -3.690 10.423 1.00 77.00 102 ARG A N 1
ATOM 852 C CA . ARG A 1 102 ? -8.475 -4.614 10.594 1.00 77.00 102 ARG A CA 1
ATOM 853 C C . ARG A 1 102 ? -9.739 -3.885 10.206 1.00 77.00 102 ARG A C 1
ATOM 855 O O . ARG A 1 102 ? -9.897 -2.716 10.561 1.00 77.00 102 ARG A O 1
ATOM 862 N N . ARG A 1 103 ? -10.633 -4.589 9.528 1.00 75.94 103 ARG A N 1
ATOM 863 C CA . ARG A 1 103 ? -11.878 -3.998 9.052 1.00 75.94 103 ARG A CA 1
ATOM 864 C C . ARG A 1 103 ? -12.808 -3.671 10.228 1.00 75.94 103 ARG A C 1
ATOM 866 O O . ARG A 1 103 ? -12.808 -4.423 11.211 1.00 75.94 103 ARG A O 1
ATOM 873 N N . PRO A 1 104 ? -13.603 -2.591 10.155 1.00 76.06 104 PRO A N 1
ATOM 874 C CA . PRO A 1 104 ? -14.575 -2.251 11.192 1.00 76.06 104 PRO A CA 1
ATOM 875 C C . PRO A 1 104 ? -15.529 -3.402 11.524 1.00 76.06 104 PRO A C 1
ATOM 877 O O . PRO A 1 104 ? -15.860 -3.599 12.689 1.00 76.06 104 PRO A O 1
ATOM 880 N N . GLU A 1 105 ? -15.914 -4.220 10.543 1.00 76.56 105 GLU A N 1
ATOM 881 C CA . GLU A 1 105 ? -16.795 -5.376 10.751 1.00 76.56 105 GLU A CA 1
ATOM 882 C C . GLU A 1 105 ? -16.120 -6.464 11.597 1.00 76.56 105 GLU A C 1
ATOM 884 O O . GLU A 1 105 ? -16.744 -7.067 12.472 1.00 76.56 105 GLU A O 1
ATOM 889 N N . GLU A 1 106 ? -14.825 -6.703 11.373 1.00 76.94 106 GLU A N 1
ATOM 890 C CA . GLU A 1 106 ? -14.039 -7.652 12.166 1.00 76.94 106 GLU A CA 1
ATOM 891 C C . GLU A 1 106 ? -13.859 -7.146 13.597 1.00 76.94 106 GLU A C 1
ATOM 893 O O . GLU A 1 106 ? -13.987 -7.917 14.549 1.00 76.94 106 GLU A O 1
ATOM 898 N N . TRP A 1 107 ? -13.622 -5.842 13.758 1.00 80.56 107 TRP A N 1
ATOM 899 C CA . TRP A 1 107 ? -13.613 -5.194 15.067 1.00 80.56 107 TRP A CA 1
ATOM 900 C C . TRP A 1 107 ? -14.960 -5.303 15.771 1.00 80.56 107 TRP A C 1
ATOM 902 O O . TRP A 1 107 ? -14.998 -5.690 16.936 1.00 80.56 107 TRP A O 1
ATOM 912 N N . GLY A 1 108 ? -16.057 -5.034 15.066 1.00 80.81 108 GLY A N 1
ATOM 913 C CA . GLY A 1 108 ? -17.411 -5.156 15.592 1.00 80.81 108 GLY A CA 1
ATOM 914 C C . GLY A 1 108 ? -17.699 -6.570 16.084 1.00 80.81 108 GLY A C 1
ATOM 915 O O . GLY A 1 108 ? -18.201 -6.740 17.192 1.00 80.81 108 GLY A O 1
ATOM 916 N N . LYS A 1 109 ? -17.292 -7.596 15.326 1.00 85.31 109 LYS A N 1
ATOM 917 C CA . LYS A 1 109 ? -17.422 -8.998 15.747 1.00 85.31 109 LYS A CA 1
ATOM 918 C C . LYS A 1 109 ? -16.598 -9.311 16.997 1.00 85.31 109 LYS A C 1
ATOM 920 O O . LYS A 1 109 ? -17.098 -9.994 17.886 1.00 85.31 109 LYS A O 1
ATOM 925 N N . LEU A 1 110 ? -15.364 -8.816 17.085 1.00 84.19 110 LEU A N 1
ATOM 926 C CA . LEU A 1 110 ? -14.506 -9.019 18.258 1.00 84.19 110 LEU A CA 1
ATOM 927 C C . LEU A 1 110 ? -15.068 -8.338 19.506 1.00 84.19 110 LEU A C 1
ATOM 929 O O . LEU A 1 110 ? -15.086 -8.946 20.572 1.00 84.19 110 LEU A O 1
ATOM 933 N N . ILE A 1 111 ? -15.558 -7.104 19.370 1.00 85.69 111 ILE A N 1
ATOM 934 C CA . ILE A 1 111 ? -16.214 -6.376 20.461 1.00 85.69 111 ILE A CA 1
ATOM 935 C C . ILE A 1 111 ? -17.492 -7.111 20.868 1.00 85.69 111 ILE A C 1
ATOM 937 O O . ILE A 1 111 ? -17.707 -7.341 22.052 1.00 85.69 111 ILE A O 1
ATOM 941 N N . TYR A 1 112 ? -18.308 -7.546 19.906 1.00 86.12 112 TYR A N 1
ATOM 942 C CA . TYR A 1 112 ? -19.528 -8.304 20.180 1.00 86.12 112 TYR A CA 1
ATOM 943 C C . TYR A 1 112 ? -19.238 -9.609 20.931 1.00 86.12 112 TYR A C 1
ATOM 945 O O . TYR A 1 112 ? -19.894 -9.900 21.927 1.00 86.12 112 TYR A O 1
ATOM 953 N N . GLN A 1 113 ? -18.226 -10.365 20.496 1.00 87.94 113 GLN A N 1
ATOM 954 C CA . GLN A 1 113 ? -17.779 -11.588 21.165 1.00 87.94 113 GLN A CA 1
ATOM 955 C C . GLN A 1 113 ? -17.214 -11.310 22.565 1.00 87.94 113 GLN A C 1
ATOM 957 O O . GLN A 1 113 ? -17.390 -12.123 23.466 1.00 87.94 113 GLN A O 1
ATOM 962 N N . TRP A 1 114 ? -16.547 -10.174 22.767 1.00 88.81 114 TRP A N 1
ATOM 963 C CA . TRP A 1 114 ? -16.076 -9.763 24.089 1.00 88.81 114 TRP A CA 1
ATOM 964 C C . TRP A 1 114 ? -17.239 -9.396 25.024 1.00 88.81 114 TRP A C 1
ATOM 966 O O . TRP A 1 114 ? -17.237 -9.801 26.183 1.00 88.81 114 TRP A O 1
ATOM 976 N N . VAL A 1 115 ? -18.257 -8.689 24.517 1.00 91.44 115 VAL A N 1
ATOM 977 C CA . VAL A 1 115 ? -19.474 -8.342 25.274 1.00 91.44 115 VAL A CA 1
ATOM 978 C C . VAL A 1 115 ? -20.326 -9.581 25.582 1.00 91.44 115 VAL A C 1
ATOM 980 O O . VAL A 1 115 ? -20.940 -9.648 26.645 1.00 91.44 115 VAL A O 1
ATOM 983 N N . ARG A 1 116 ? -20.379 -10.564 24.673 1.00 85.88 116 ARG A N 1
ATOM 984 C CA . ARG A 1 116 ? -21.086 -11.844 24.851 1.00 85.88 116 ARG A CA 1
ATOM 985 C C . ARG A 1 116 ? -20.132 -13.029 24.657 1.00 85.88 116 ARG A C 1
ATOM 987 O O . ARG A 1 116 ? -20.105 -13.606 23.565 1.00 85.88 116 ARG A O 1
ATOM 994 N N . PRO A 1 117 ? -19.367 -13.411 25.693 1.00 75.38 117 PRO A N 1
ATOM 995 C CA . PRO A 1 117 ? -18.534 -14.604 25.638 1.00 75.38 117 PRO A CA 1
ATOM 996 C C . PRO A 1 117 ? -19.415 -15.841 25.399 1.00 75.38 117 PRO A C 1
ATOM 998 O O . PRO A 1 117 ? -20.514 -15.903 25.957 1.00 75.38 117 PRO A O 1
ATOM 1001 N N . PRO A 1 118 ? -18.982 -16.818 24.583 1.00 70.25 118 PRO A N 1
ATOM 1002 C CA . PRO A 1 118 ? -19.681 -18.095 24.503 1.00 70.25 118 PRO A CA 1
ATOM 1003 C C . PRO A 1 118 ? -19.707 -18.738 25.898 1.00 70.25 118 PRO A C 1
ATOM 1005 O O . PRO A 1 118 ? -18.671 -18.782 26.563 1.00 70.25 118 PRO A O 1
ATOM 1008 N N . CYS A 1 119 ? -20.901 -19.146 26.339 1.00 64.50 119 CYS A N 1
ATOM 1009 C CA . CYS A 1 119 ? -21.119 -19.869 27.592 1.00 64.50 119 CYS A CA 1
ATOM 1010 C C . CYS A 1 119 ? -20.407 -21.223 27.596 1.00 64.50 119 CYS A C 1
ATOM 1012 O O . CYS A 1 119 ? -20.351 -21.856 26.515 1.00 64.50 119 CYS A O 1
#

InterPro domains:
  IPR008570 ESCRT-II complex, Vps25 subunit [PF05871] (10-116)
  IPR008570 ESCRT-II complex, Vps25 subunit [PTHR13149] (2-116)
  IPR014041 ESCRT-II complex, Vps25 subunit, N-terminal winged helix [G3DSA:1.10.10.570] (1-101)
  IPR036390 Winged helix DNA-binding domain superfamily [SSF46785] (5-107)

Foldseek 3Di:
DLPPDDDDVLLVPQCLLPQDPDPVVNVVSLVSLLVLVLSVCVSVVPFKDFLVVCQPDCSQQVPVVRGGRDSVVVVVSQVVCVVVQQKDQPDPVSGMITGHSDHVVVVVVVVVCVVPPD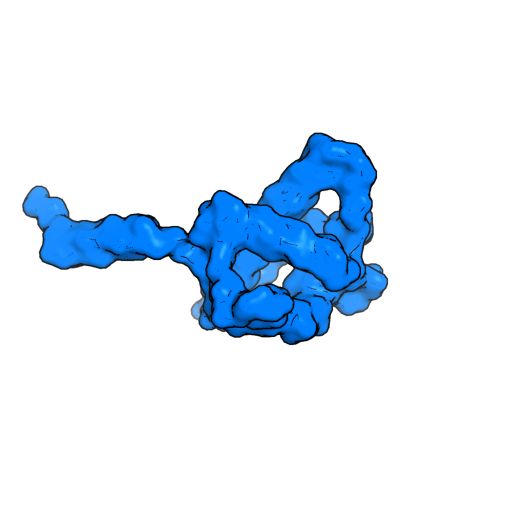D

pLDDT: mean 87.28, std 8.96, range [38.12, 94.75]

Sequence (119 aa):
MAMSFEWPWQYRFPPFFTLQPNVDTRQKQLAAWCSLVLSFCRLHKQSSMTVMEAQESPLFNNVKLQRKLPVESIQIVLEELRKKGNLEWLDKNKSSFLIMWRRPEEWGKLIYQWVRPPC